Protein AF-A0A6M1SF09-F1 (afdb_monomer_lite)

Secondary structure (DSSP, 8-state):
---THHHHHHHHHHHHHHHHHHHHHHHHHHT-HHHHHHHHHHHHHHS-GGG--HHHHHHHHHHHHHHHHHHHHHHHHHHHHHHHHHTSHHHHHHHHHHHHHHHHHHHHHHHHT-

Sequence (114 aa):
MLDRTSWLGADEAQREGAWRTFLAGFSLTLGNPKTIVFFLAILPTVVPLNQMSPIAFAELTAIVIVMLLIICSTYAWLASAAREMFKSDRAISRLNKTAGAMMATAAGLVVFQH

Radius of gyration: 22.31 Å; chains: 1; bounding box: 45×50×60 Å

Foldseek 3Di:
DDDPVVVVVVVVVVVVVVVVVVVVVVCVCVVPVVNVVVCVVCVCVVDVPPPDDPVNVVVVVVVVVVVCVVVVVVVVVVVVVVVVVVVDPVVVVVVVVVVVVVVVVVVVVVVVVD

InterPro domains:
  IPR001123 Amino acid exporter protein, LeuE-type [PF01810] (15-111)
  IPR001123 Amino acid exporter protein, LeuE-type [PTHR30086] (11-113)

pLDDT: mean 81.63, std 10.74, range [49.5, 96.75]

Structure (mmCIF, N/CA/C/O backbone):
data_AF-A0A6M1SF09-F1
#
_entry.id   AF-A0A6M1SF09-F1
#
loop_
_atom_site.group_PDB
_atom_site.id
_atom_site.type_symbol
_atom_site.label_atom_id
_atom_site.label_alt_id
_atom_site.label_comp_id
_atom_site.label_asym_id
_atom_site.label_entity_id
_atom_site.label_seq_id
_atom_site.pdbx_PDB_ins_code
_atom_site.Cartn_x
_atom_site.Cartn_y
_atom_site.Cartn_z
_atom_site.occupancy
_atom_site.B_iso_or_equiv
_atom_site.auth_seq_id
_atom_site.auth_comp_id
_atom_site.auth_asym_id
_atom_site.auth_atom_id
_atom_site.pdbx_PDB_model_num
ATOM 1 N N . MET A 1 1 ? 11.665 25.661 36.171 1.00 49.50 1 MET A N 1
ATOM 2 C CA . MET A 1 1 ? 12.758 25.247 35.267 1.00 49.50 1 MET A CA 1
ATOM 3 C C . MET A 1 1 ? 12.362 23.875 34.728 1.00 49.50 1 MET A C 1
ATOM 5 O O . MET A 1 1 ? 12.597 22.885 35.400 1.00 49.50 1 MET A O 1
ATOM 9 N N . LEU A 1 2 ? 11.575 23.831 33.643 1.00 62.09 2 LEU A N 1
ATOM 10 C CA . LEU A 1 2 ? 11.058 22.574 33.080 1.00 62.09 2 LEU A CA 1
ATOM 11 C C . LEU A 1 2 ? 12.194 21.860 32.340 1.00 62.09 2 LEU A C 1
ATOM 13 O O . LEU A 1 2 ? 12.888 22.476 31.531 1.00 62.09 2 LEU A O 1
ATOM 17 N N . ASP A 1 3 ? 12.402 20.594 32.683 1.00 65.88 3 ASP A N 1
ATOM 18 C CA . ASP A 1 3 ? 13.512 19.767 32.229 1.00 65.88 3 ASP A CA 1
ATOM 19 C C . ASP A 1 3 ? 13.430 19.504 30.716 1.00 65.88 3 ASP A C 1
ATOM 21 O O . ASP A 1 3 ? 12.521 18.840 30.208 1.00 65.88 3 ASP A O 1
ATOM 25 N N . ARG A 1 4 ? 14.410 20.054 29.996 1.00 65.19 4 ARG A N 1
ATOM 26 C CA . ARG A 1 4 ? 14.574 19.972 28.541 1.00 65.19 4 ARG A CA 1
ATOM 27 C C . ARG A 1 4 ? 14.780 18.530 28.044 1.00 65.19 4 ARG A C 1
ATOM 29 O O . ARG A 1 4 ? 14.635 18.296 26.850 1.00 65.19 4 ARG A O 1
ATOM 36 N N . THR A 1 5 ? 15.074 17.573 28.927 1.00 66.06 5 THR A N 1
ATOM 37 C CA . THR A 1 5 ? 15.261 16.153 28.576 1.00 66.06 5 THR A CA 1
ATOM 38 C C . THR A 1 5 ? 13.947 15.401 28.332 1.00 66.06 5 THR A C 1
ATOM 40 O O . THR A 1 5 ? 13.932 14.434 27.574 1.00 66.06 5 THR A O 1
ATOM 43 N N . SER A 1 6 ? 12.822 15.881 28.877 1.00 60.94 6 SER A N 1
ATOM 44 C CA . SER A 1 6 ? 11.505 15.242 28.700 1.00 60.94 6 SER A CA 1
ATOM 45 C C . SER A 1 6 ? 10.951 15.339 27.268 1.00 60.94 6 SER A C 1
ATOM 47 O O . SER A 1 6 ? 10.243 14.440 26.820 1.00 60.94 6 SER A O 1
ATOM 49 N N . TRP A 1 7 ? 11.325 16.381 26.516 1.00 61.28 7 TRP A N 1
ATOM 50 C CA . TRP A 1 7 ? 10.919 16.571 25.116 1.00 61.28 7 TRP A CA 1
ATOM 51 C C . TRP A 1 7 ? 11.719 15.710 24.132 1.00 61.28 7 TRP A C 1
ATOM 53 O O . TRP A 1 7 ? 11.195 15.336 23.090 1.00 61.28 7 TRP A O 1
ATOM 63 N N . LEU A 1 8 ? 12.960 15.348 24.477 1.00 67.19 8 LEU A N 1
ATOM 64 C CA . LEU A 1 8 ? 13.791 14.474 23.642 1.00 67.19 8 LEU A CA 1
ATOM 65 C C . LEU A 1 8 ? 13.264 13.031 23.657 1.00 67.19 8 LEU A C 1
ATOM 67 O O . LEU A 1 8 ? 13.173 12.400 22.610 1.00 67.19 8 LEU A O 1
ATOM 71 N N . GLY A 1 9 ? 12.829 12.536 24.822 1.00 61.62 9 GLY A N 1
ATOM 72 C CA . GLY A 1 9 ? 12.275 11.182 24.943 1.00 61.62 9 GLY A CA 1
ATOM 73 C C . GLY A 1 9 ? 10.908 10.996 24.270 1.00 61.62 9 GLY A C 1
ATOM 74 O O . GLY A 1 9 ? 10.600 9.903 23.799 1.00 61.62 9 GLY A O 1
ATOM 75 N N . ALA A 1 10 ? 10.091 12.053 24.189 1.00 64.44 10 ALA A N 1
ATOM 76 C CA . ALA A 1 10 ? 8.784 11.998 23.532 1.00 64.44 10 ALA A CA 1
ATOM 77 C C . ALA A 1 10 ? 8.906 11.890 22.001 1.00 64.44 10 ALA A C 1
ATOM 79 O O . ALA A 1 10 ? 8.207 11.080 21.389 1.00 64.44 10 ALA A O 1
ATOM 80 N N . ASP A 1 11 ? 9.827 12.647 21.394 1.00 65.06 11 ASP A N 1
ATOM 81 C CA . ASP A 1 11 ? 10.085 12.590 19.950 1.00 65.06 11 ASP A CA 1
ATOM 82 C C . ASP A 1 11 ? 10.723 11.259 19.532 1.00 65.06 11 ASP A C 1
ATOM 84 O O . ASP A 1 11 ? 10.347 10.695 18.502 1.00 65.06 11 ASP A O 1
ATOM 88 N N . GLU A 1 12 ? 11.638 10.705 20.336 1.00 64.12 12 GLU A N 1
ATOM 89 C CA . GLU A 1 12 ? 12.242 9.396 20.058 1.00 64.12 12 GLU A CA 1
ATOM 90 C C . GLU A 1 12 ? 11.221 8.255 20.161 1.00 64.12 12 GLU A C 1
ATOM 92 O O . GLU A 1 12 ? 11.111 7.450 19.232 1.00 64.12 12 GLU A O 1
ATOM 97 N N . ALA A 1 13 ? 10.395 8.236 21.213 1.00 66.38 13 ALA A N 1
ATOM 98 C CA . ALA A 1 13 ? 9.334 7.239 21.36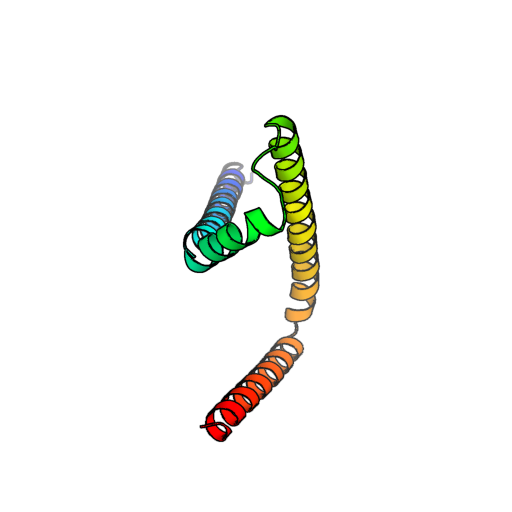7 1.00 66.38 13 ALA A CA 1
ATOM 99 C C . ALA A 1 13 ? 8.279 7.330 20.246 1.00 66.38 13 ALA A C 1
ATOM 101 O O . ALA A 1 13 ? 7.808 6.308 19.733 1.00 66.38 13 ALA A O 1
ATOM 102 N N . GLN A 1 14 ? 7.922 8.545 19.817 1.00 70.19 14 GLN A N 1
ATOM 103 C CA . GLN A 1 14 ? 6.974 8.753 18.721 1.00 70.19 14 GLN A CA 1
ATOM 104 C C . GLN A 1 14 ? 7.565 8.348 17.361 1.00 70.19 14 GLN A C 1
ATOM 106 O O . GLN A 1 14 ? 6.867 7.754 16.531 1.00 70.19 14 GLN A O 1
ATOM 111 N N . ARG A 1 15 ? 8.859 8.602 17.137 1.00 66.88 15 ARG A N 1
ATOM 112 C CA . ARG A 1 15 ? 9.580 8.214 15.917 1.00 66.88 15 ARG A CA 1
ATOM 113 C C . ARG A 1 15 ? 9.777 6.698 15.818 1.00 66.88 15 ARG A C 1
ATOM 115 O O . ARG A 1 15 ? 9.585 6.143 14.733 1.00 66.88 15 ARG A O 1
ATOM 122 N N . GLU A 1 16 ? 10.059 6.012 16.928 1.00 70.44 16 GLU A N 1
ATOM 123 C CA . GLU A 1 16 ? 10.058 4.542 16.983 1.00 70.44 16 GLU A CA 1
ATOM 124 C C . GLU A 1 16 ? 8.675 3.959 16.666 1.00 70.44 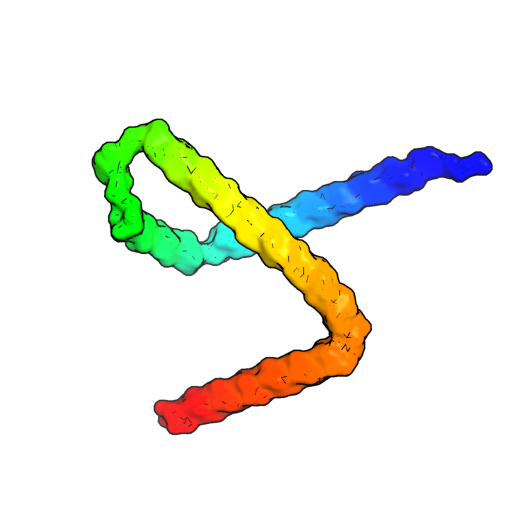16 GLU A C 1
ATOM 126 O O . GLU A 1 16 ? 8.564 2.998 15.897 1.00 70.44 16 GLU A O 1
ATOM 131 N N . GLY A 1 17 ? 7.605 4.558 17.199 1.00 81.06 17 GLY A N 1
ATOM 132 C CA . GLY A 1 17 ? 6.229 4.157 16.900 1.00 81.06 17 GLY A CA 1
ATOM 133 C C . GLY A 1 17 ? 5.871 4.298 15.416 1.00 81.06 17 GLY A C 1
ATOM 134 O O . GLY A 1 17 ? 5.273 3.389 14.828 1.00 81.06 17 GLY A O 1
ATOM 135 N N . ALA A 1 18 ? 6.282 5.399 14.782 1.00 84.38 18 ALA A N 1
ATOM 136 C CA . ALA A 1 18 ? 6.048 5.645 13.360 1.00 84.38 18 ALA A CA 1
ATOM 137 C C . ALA A 1 18 ? 6.794 4.641 12.467 1.00 84.38 18 ALA A C 1
ATOM 139 O O . ALA A 1 18 ? 6.196 4.053 11.563 1.00 84.38 18 ALA A O 1
ATOM 140 N N . TRP A 1 19 ? 8.075 4.384 12.752 1.00 87.25 19 TRP A N 1
ATOM 141 C CA . TRP A 1 19 ? 8.875 3.426 11.986 1.00 87.25 19 TRP A CA 1
ATOM 142 C C . TRP A 1 19 ? 8.353 1.992 12.119 1.00 87.25 19 TRP A C 1
ATOM 144 O O . TRP A 1 19 ? 8.216 1.285 11.121 1.00 87.25 19 TRP A O 1
ATOM 154 N N . ARG A 1 20 ? 7.971 1.575 13.332 1.00 87.44 20 ARG A N 1
ATOM 155 C CA . ARG A 1 20 ? 7.344 0.263 13.561 1.00 87.44 20 ARG A CA 1
ATOM 156 C C . ARG A 1 20 ? 6.026 0.120 12.806 1.00 87.44 20 ARG A C 1
ATOM 158 O O . ARG A 1 20 ? 5.774 -0.936 12.235 1.00 87.44 20 ARG A O 1
ATOM 165 N N . THR A 1 21 ? 5.209 1.171 12.765 1.00 85.88 21 THR A N 1
ATOM 166 C CA . THR A 1 21 ? 3.937 1.168 12.024 1.00 85.88 21 THR A CA 1
ATOM 167 C C . THR A 1 21 ? 4.168 1.062 10.516 1.00 85.88 21 THR A C 1
ATOM 169 O O . THR A 1 21 ? 3.507 0.267 9.847 1.00 85.88 21 THR A O 1
ATOM 172 N N . PHE A 1 22 ? 5.149 1.798 9.983 1.00 86.81 22 PHE A N 1
ATOM 173 C CA . PHE A 1 22 ? 5.550 1.694 8.580 1.00 86.81 22 PHE A CA 1
ATOM 174 C C . PHE A 1 22 ? 6.028 0.279 8.233 1.00 86.81 22 PHE A C 1
ATOM 176 O O . PHE A 1 22 ? 5.516 -0.327 7.293 1.00 86.81 22 PHE A O 1
ATOM 183 N N . LEU A 1 23 ? 6.950 -0.281 9.022 1.00 90.25 23 LEU A N 1
ATOM 184 C CA . LEU A 1 23 ? 7.461 -1.633 8.801 1.00 90.25 23 LEU A CA 1
ATOM 185 C C . LEU A 1 23 ? 6.377 -2.701 8.943 1.00 90.25 23 LEU A C 1
ATOM 187 O O . LEU A 1 23 ? 6.409 -3.683 8.205 1.00 90.25 23 LEU A O 1
ATOM 191 N N . ALA A 1 24 ? 5.408 -2.521 9.841 1.00 87.31 24 ALA A N 1
ATOM 192 C CA . ALA A 1 24 ? 4.268 -3.422 9.961 1.00 87.31 24 ALA A CA 1
ATOM 193 C C . ALA A 1 24 ? 3.401 -3.403 8.692 1.00 87.31 24 ALA A C 1
ATOM 195 O O . ALA A 1 24 ? 3.087 -4.465 8.159 1.00 87.31 24 ALA A O 1
ATOM 196 N N . GLY A 1 25 ? 3.071 -2.222 8.158 1.00 86.44 25 GLY A N 1
ATOM 197 C CA . GLY A 1 25 ? 2.325 -2.097 6.899 1.00 86.44 25 GLY A CA 1
ATOM 198 C C . GLY A 1 25 ? 3.102 -2.631 5.689 1.00 86.44 25 GLY A C 1
ATOM 199 O O . GLY A 1 25 ? 2.547 -3.336 4.841 1.00 86.44 25 GLY A O 1
ATOM 200 N N . PHE A 1 26 ? 4.407 -2.361 5.639 1.00 86.0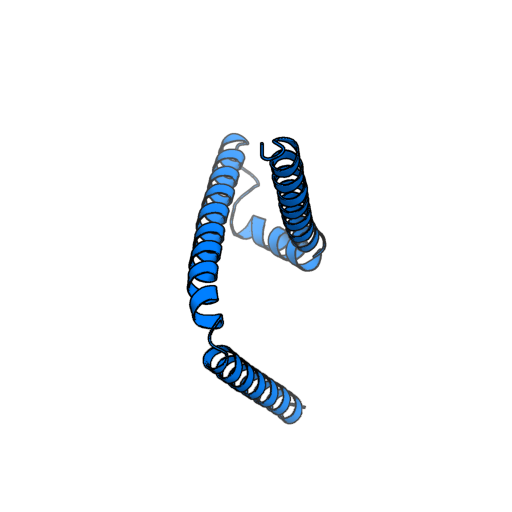0 26 PHE A N 1
ATOM 201 C CA . PHE A 1 26 ? 5.301 -2.872 4.603 1.00 86.00 26 PHE A CA 1
ATOM 202 C C . PHE A 1 26 ? 5.390 -4.402 4.647 1.00 86.00 26 PHE A C 1
ATOM 204 O O . PHE A 1 26 ? 5.172 -5.067 3.636 1.00 86.00 26 PHE A O 1
ATOM 211 N N . SER A 1 27 ? 5.610 -4.968 5.834 1.00 88.38 27 SER A N 1
ATOM 212 C CA . SER A 1 27 ? 5.674 -6.418 6.043 1.00 88.38 27 SER A CA 1
ATOM 213 C C . SER A 1 27 ? 4.333 -7.095 5.783 1.00 88.38 27 SER A C 1
ATOM 215 O O . SER A 1 27 ? 4.316 -8.204 5.273 1.00 88.38 27 SER A O 1
ATOM 217 N N . LEU A 1 28 ? 3.204 -6.442 6.073 1.00 86.69 28 LEU A N 1
ATOM 218 C CA . LEU A 1 28 ? 1.872 -6.956 5.743 1.00 86.69 28 LEU A CA 1
ATOM 219 C C . LEU A 1 28 ? 1.659 -7.045 4.226 1.00 86.69 28 LEU A C 1
ATOM 221 O O . LEU A 1 28 ? 1.098 -8.020 3.729 1.00 86.69 28 LEU A O 1
ATOM 225 N N . THR A 1 29 ? 2.130 -6.036 3.493 1.00 83.44 29 THR A N 1
ATOM 226 C CA . THR A 1 29 ? 2.022 -5.994 2.030 1.00 83.44 29 THR A CA 1
ATOM 227 C C . THR A 1 29 ? 2.945 -7.027 1.383 1.00 83.44 29 THR A C 1
ATOM 229 O O . THR A 1 29 ? 2.512 -7.764 0.499 1.00 83.44 29 THR A O 1
ATOM 232 N N . LEU A 1 30 ? 4.193 -7.139 1.857 1.00 83.62 30 LEU A N 1
ATOM 233 C CA . LEU A 1 30 ? 5.154 -8.133 1.365 1.00 83.62 30 LEU A CA 1
ATOM 234 C C . LEU A 1 30 ? 4.837 -9.565 1.816 1.00 83.62 30 LEU A C 1
ATOM 236 O O . LEU A 1 30 ? 5.086 -10.522 1.090 1.00 83.62 30 LEU A O 1
ATOM 240 N N . GLY A 1 31 ? 4.279 -9.721 3.012 1.00 82.62 31 GLY A N 1
ATOM 241 C CA . GLY A 1 31 ? 3.931 -11.006 3.611 1.00 82.62 31 GLY A CA 1
ATOM 242 C C . GLY A 1 31 ? 2.690 -11.649 3.002 1.00 82.62 31 GLY A C 1
ATOM 243 O O . GLY A 1 31 ? 2.332 -12.755 3.399 1.00 82.62 31 GLY A O 1
ATOM 244 N N . ASN A 1 32 ? 2.032 -10.989 2.043 1.00 85.56 32 ASN A N 1
ATOM 245 C CA . ASN A 1 32 ? 0.919 -11.547 1.290 1.00 85.56 32 ASN A CA 1
ATOM 246 C C . ASN A 1 32 ? 1.406 -12.070 -0.078 1.00 85.56 32 ASN A C 1
ATOM 248 O O . ASN A 1 32 ? 1.296 -11.363 -1.088 1.00 85.56 32 ASN A O 1
ATOM 252 N N . PRO A 1 33 ? 1.916 -13.319 -0.154 1.00 84.81 33 PRO A N 1
ATOM 253 C CA . PRO A 1 33 ? 2.424 -13.879 -1.405 1.00 84.81 33 PRO A CA 1
ATOM 254 C C . PRO A 1 33 ? 1.338 -13.964 -2.481 1.00 84.81 33 PRO A C 1
ATOM 256 O O . PRO A 1 33 ? 1.645 -13.878 -3.667 1.00 84.81 33 PRO A O 1
ATOM 259 N N . LYS A 1 34 ? 0.059 -14.068 -2.091 1.00 86.69 34 LYS A N 1
ATOM 260 C CA . LYS A 1 34 ? -1.069 -14.090 -3.030 1.00 86.69 34 LYS A CA 1
ATOM 261 C C . LYS A 1 34 ? -1.163 -12.775 -3.801 1.00 86.69 34 LYS A C 1
ATOM 263 O O . LYS A 1 34 ? -1.304 -12.799 -5.019 1.00 86.69 34 LYS A O 1
ATOM 268 N N . THR A 1 35 ? -1.049 -11.647 -3.102 1.00 85.81 35 THR A N 1
ATOM 269 C CA . THR A 1 35 ? -1.083 -10.313 -3.714 1.00 85.81 35 THR A CA 1
ATOM 270 C C . THR A 1 35 ? 0.104 -10.099 -4.650 1.00 85.81 35 THR A C 1
ATOM 272 O O . THR A 1 35 ? -0.087 -9.642 -5.773 1.00 85.81 35 THR A O 1
ATOM 275 N N . ILE A 1 36 ? 1.315 -10.483 -4.231 1.00 86.25 36 ILE A N 1
ATOM 276 C CA . ILE A 1 36 ? 2.524 -10.348 -5.061 1.00 86.25 36 ILE A CA 1
ATOM 277 C C . ILE A 1 36 ? 2.384 -11.154 -6.354 1.00 86.25 36 ILE A C 1
ATOM 279 O O . ILE A 1 36 ? 2.556 -10.609 -7.443 1.00 86.25 36 ILE A O 1
ATOM 283 N N . VAL A 1 37 ? 2.034 -12.440 -6.246 1.00 88.50 37 VAL A N 1
ATOM 284 C CA . VAL A 1 37 ? 1.882 -13.326 -7.410 1.00 88.50 37 VAL A CA 1
ATOM 285 C C . VAL A 1 37 ? 0.775 -12.828 -8.341 1.00 88.50 37 VAL A C 1
ATOM 287 O O . VAL A 1 37 ? 0.956 -12.835 -9.555 1.00 88.50 37 VAL A O 1
ATOM 290 N N . PHE A 1 38 ? -0.341 -12.342 -7.791 1.00 88.44 38 PHE A N 1
ATOM 291 C CA . PHE A 1 38 ? -1.428 -11.758 -8.575 1.00 88.44 38 PHE A CA 1
ATOM 292 C C . PHE A 1 38 ? -0.964 -10.552 -9.404 1.00 88.44 38 PHE A C 1
ATOM 294 O O . PHE A 1 38 ? -1.217 -10.500 -10.607 1.00 88.44 38 PHE A O 1
ATOM 301 N N . PHE A 1 39 ? -0.234 -9.612 -8.793 1.00 86.94 39 PHE A N 1
ATOM 302 C CA . PHE A 1 39 ? 0.287 -8.454 -9.520 1.00 86.94 39 PHE A CA 1
ATOM 303 C C . PHE A 1 39 ? 1.344 -8.840 -10.556 1.00 86.94 39 PHE A C 1
ATOM 305 O O . PHE A 1 39 ? 1.294 -8.328 -11.671 1.00 86.94 39 PHE A O 1
ATOM 312 N N . LEU A 1 40 ? 2.254 -9.768 -10.238 1.00 87.75 40 LEU A N 1
ATOM 313 C CA . LEU A 1 40 ? 3.256 -10.255 -11.194 1.00 87.75 40 LEU A CA 1
ATOM 314 C C . LEU A 1 40 ? 2.625 -10.940 -12.412 1.00 87.75 40 LEU A C 1
ATOM 316 O O . LEU A 1 40 ? 3.136 -10.794 -13.518 1.00 87.75 40 LEU A O 1
ATOM 320 N N . ALA A 1 41 ? 1.509 -11.647 -12.227 1.00 89.38 41 ALA A N 1
ATOM 321 C CA . ALA A 1 41 ? 0.788 -12.288 -13.323 1.00 89.38 41 ALA A CA 1
ATOM 322 C C . ALA A 1 41 ? 0.120 -11.272 -14.268 1.00 89.38 41 ALA A C 1
ATOM 324 O O . ALA A 1 41 ? 0.046 -11.505 -15.472 1.00 89.38 41 ALA A O 1
ATOM 325 N N . ILE A 1 42 ? -0.346 -10.138 -13.737 1.00 89.88 42 ILE A N 1
ATOM 326 C CA . ILE A 1 42 ? -1.015 -9.089 -14.520 1.00 89.88 42 ILE A CA 1
ATOM 327 C C . ILE A 1 42 ? -0.009 -8.113 -15.139 1.00 89.88 42 ILE A C 1
ATOM 329 O O . ILE A 1 42 ? -0.243 -7.611 -16.236 1.00 89.88 42 ILE A O 1
ATOM 333 N N . LEU A 1 43 ? 1.130 -7.868 -14.492 1.00 85.44 43 LEU A N 1
ATOM 334 C CA . LEU A 1 43 ? 2.145 -6.912 -14.938 1.00 85.44 43 LEU A CA 1
ATOM 335 C C . LEU A 1 43 ? 2.495 -6.994 -16.444 1.00 85.44 43 LEU A C 1
ATOM 337 O O . LEU A 1 43 ? 2.413 -5.954 -17.103 1.00 85.44 43 LEU A O 1
ATOM 341 N N . PRO A 1 44 ? 2.810 -8.170 -17.034 1.00 83.62 44 PRO A N 1
ATOM 342 C CA . PRO A 1 44 ? 3.160 -8.260 -18.456 1.00 83.62 44 PRO A CA 1
ATOM 343 C C . PRO A 1 44 ? 1.984 -7.983 -19.406 1.00 83.62 44 PRO A C 1
ATOM 345 O O . PRO A 1 44 ? 2.209 -7.710 -20.581 1.00 83.62 44 PRO A O 1
ATOM 348 N N . THR A 1 45 ? 0.737 -8.050 -18.926 1.00 83.62 45 THR A N 1
ATOM 349 C CA . THR A 1 45 ? -0.451 -7.701 -19.729 1.00 83.62 45 THR A CA 1
ATOM 350 C C . THR A 1 45 ? -0.693 -6.196 -19.788 1.00 83.62 45 THR A C 1
ATOM 352 O O . THR A 1 45 ? -1.266 -5.704 -20.755 1.00 83.62 45 THR A O 1
ATOM 355 N N . VAL A 1 46 ? -0.240 -5.462 -18.768 1.00 82.56 46 VAL A N 1
ATOM 356 C CA . VAL A 1 46 ? -0.418 -4.008 -18.664 1.00 82.56 46 VAL A CA 1
ATOM 357 C C . VAL A 1 46 ? 0.744 -3.269 -19.320 1.00 82.56 46 VAL A C 1
ATOM 359 O O . VAL A 1 46 ? 0.542 -2.212 -19.913 1.00 82.56 46 VAL A O 1
ATOM 362 N N . VAL A 1 47 ? 1.961 -3.818 -19.228 1.00 80.12 47 VAL A N 1
ATOM 363 C CA . VAL A 1 47 ? 3.175 -3.173 -19.737 1.00 80.12 47 VAL A CA 1
ATOM 364 C C . VAL A 1 47 ? 4.022 -4.175 -20.528 1.00 80.12 47 VAL A C 1
ATOM 366 O O . VAL A 1 47 ? 4.406 -5.212 -19.980 1.00 80.12 47 VAL A O 1
ATOM 369 N N . PRO A 1 48 ? 4.382 -3.876 -21.792 1.00 79.50 48 PRO A N 1
ATOM 370 C CA . PRO A 1 48 ? 5.295 -4.707 -22.568 1.00 79.50 48 PRO A CA 1
ATOM 371 C C . PRO A 1 48 ? 6.732 -4.550 -22.045 1.00 79.50 48 PRO A C 1
ATOM 373 O O . PRO A 1 48 ? 7.508 -3.721 -22.513 1.00 79.50 48 PRO A O 1
ATOM 376 N N . LEU A 1 49 ? 7.096 -5.368 -21.056 1.00 74.88 49 LEU A N 1
ATOM 377 C CA . LEU A 1 49 ? 8.424 -5.350 -20.424 1.00 74.88 49 LEU A CA 1
ATOM 378 C C . LEU A 1 49 ? 9.551 -5.863 -21.343 1.00 74.88 49 LEU A C 1
ATOM 380 O O . LEU A 1 49 ? 10.723 -5.621 -21.074 1.00 74.88 49 LEU A O 1
ATOM 384 N N . ASN A 1 50 ? 9.216 -6.570 -22.425 1.00 73.38 50 ASN A N 1
ATOM 385 C CA . ASN A 1 50 ? 10.175 -7.271 -23.289 1.00 73.38 50 ASN A CA 1
ATOM 386 C C . ASN A 1 50 ? 11.052 -6.358 -24.166 1.00 73.38 50 ASN A C 1
ATOM 388 O O . ASN A 1 50 ? 12.094 -6.800 -24.640 1.00 73.38 50 ASN A O 1
ATOM 392 N N . GLN A 1 51 ? 10.646 -5.108 -24.389 1.00 75.25 51 GLN A N 1
ATOM 393 C CA . GLN A 1 51 ? 11.366 -4.123 -25.212 1.00 75.25 51 GLN A CA 1
ATOM 394 C C . GLN A 1 51 ? 11.614 -2.816 -24.447 1.00 75.25 51 GLN A C 1
ATOM 396 O O . GLN A 1 51 ? 11.905 -1.776 -25.036 1.00 75.25 51 GLN A O 1
ATOM 401 N N . MET A 1 52 ? 11.458 -2.848 -23.122 1.00 78.94 52 MET A N 1
ATOM 402 C CA . MET A 1 52 ? 11.456 -1.641 -22.313 1.00 78.94 52 MET A CA 1
ATOM 403 C C . MET A 1 52 ? 12.885 -1.213 -21.965 1.00 78.94 52 MET A C 1
ATOM 405 O O . MET A 1 52 ? 13.665 -1.980 -21.404 1.00 78.94 52 MET A O 1
ATOM 409 N N . SER A 1 53 ? 13.228 0.036 -22.286 1.00 86.00 53 SER A N 1
ATOM 410 C CA . SER A 1 53 ? 14.497 0.639 -21.868 1.00 86.00 53 SER A CA 1
ATOM 411 C C . SER A 1 53 ? 14.542 0.788 -20.336 1.00 86.00 53 SER A C 1
ATOM 413 O O . SER A 1 53 ? 13.520 1.152 -19.744 1.00 86.00 53 SER A O 1
ATOM 415 N N . PRO A 1 54 ? 15.706 0.603 -19.679 1.00 86.19 54 PRO A N 1
ATOM 416 C CA . PRO A 1 54 ? 15.861 0.834 -18.238 1.00 86.19 54 PRO A CA 1
ATOM 417 C C . PRO A 1 54 ? 15.388 2.221 -17.777 1.00 86.19 54 PRO A C 1
ATOM 419 O O . PRO A 1 54 ? 14.890 2.371 -16.664 1.00 86.19 54 PRO A O 1
ATOM 422 N N . ILE A 1 55 ? 15.495 3.229 -18.649 1.00 89.56 55 ILE A N 1
ATOM 423 C CA . ILE A 1 55 ? 15.028 4.597 -18.381 1.00 89.56 55 ILE A CA 1
ATOM 424 C C . ILE A 1 55 ? 13.498 4.643 -18.301 1.00 89.56 55 ILE A C 1
ATOM 426 O O . ILE A 1 55 ? 12.951 5.189 -17.347 1.00 89.56 55 ILE A O 1
ATOM 430 N N . ALA A 1 56 ? 12.807 4.016 -19.256 1.00 86.94 56 ALA A N 1
ATOM 431 C CA . ALA A 1 56 ? 11.347 3.958 -19.268 1.00 86.94 56 ALA A CA 1
ATOM 432 C C . ALA A 1 56 ? 10.806 3.165 -18.066 1.00 86.94 56 ALA A C 1
ATOM 434 O O . ALA A 1 56 ? 9.776 3.514 -17.495 1.00 86.94 56 ALA A O 1
ATOM 435 N N . PHE A 1 57 ? 11.520 2.116 -17.643 1.00 88.75 57 PHE A N 1
ATOM 436 C CA . PHE A 1 57 ? 11.184 1.375 -16.428 1.00 88.75 57 PHE A CA 1
ATOM 437 C C . PHE A 1 57 ? 11.301 2.249 -15.167 1.00 88.75 57 PHE A C 1
ATOM 439 O O . PHE A 1 57 ? 10.412 2.226 -14.311 1.00 88.75 57 PHE A O 1
ATOM 446 N N . ALA A 1 58 ? 12.372 3.042 -15.055 1.00 90.94 58 ALA A N 1
ATOM 447 C CA . ALA A 1 58 ? 12.563 3.965 -13.938 1.00 90.94 58 ALA A CA 1
ATOM 448 C C . ALA A 1 58 ? 11.484 5.061 -13.905 1.00 90.94 58 ALA A C 1
ATOM 450 O O . ALA A 1 58 ? 10.942 5.349 -12.839 1.00 90.94 58 ALA A O 1
ATOM 451 N N . GLU A 1 59 ? 11.124 5.619 -15.064 1.00 91.81 59 GLU A N 1
ATOM 452 C CA . GLU A 1 59 ? 10.055 6.614 -15.191 1.00 91.81 59 GLU A CA 1
ATOM 453 C C . GLU A 1 59 ? 8.695 6.044 -14.768 1.00 91.81 59 GLU A C 1
ATOM 455 O O . GLU A 1 59 ? 8.021 6.621 -13.915 1.00 91.81 59 GLU A O 1
ATOM 460 N N . LEU A 1 60 ? 8.326 4.863 -15.276 1.00 90.38 60 LEU A N 1
ATOM 461 C CA . LEU A 1 60 ? 7.091 4.183 -14.884 1.00 90.38 60 LEU A CA 1
ATOM 462 C C . LEU A 1 60 ? 7.053 3.914 -13.373 1.00 90.38 60 LEU A C 1
ATOM 464 O O . LEU A 1 60 ? 6.044 4.170 -12.716 1.00 90.38 60 LEU A O 1
ATOM 468 N N . THR A 1 61 ? 8.161 3.426 -12.813 1.00 90.56 61 THR A N 1
ATOM 469 C CA . THR A 1 61 ? 8.279 3.162 -11.374 1.00 90.56 61 THR A CA 1
ATOM 470 C C . THR A 1 61 ? 8.086 4.444 -10.566 1.00 90.56 61 THR A C 1
ATOM 472 O O . THR A 1 61 ? 7.340 4.446 -9.586 1.00 90.56 61 THR A O 1
ATOM 475 N N . ALA A 1 62 ? 8.697 5.551 -10.993 1.00 94.62 62 ALA A N 1
ATOM 476 C CA . ALA A 1 62 ? 8.541 6.846 -10.342 1.00 94.62 62 ALA A CA 1
ATOM 477 C C . ALA A 1 62 ? 7.083 7.331 -10.382 1.00 94.62 62 ALA A C 1
ATOM 479 O O . ALA A 1 62 ? 6.555 7.749 -9.352 1.00 94.62 62 ALA A O 1
ATOM 480 N N . ILE A 1 63 ? 6.408 7.208 -11.530 1.00 94.50 63 ILE A N 1
ATOM 481 C CA . ILE A 1 63 ? 4.988 7.564 -11.677 1.00 94.50 63 ILE A CA 1
ATOM 482 C C . ILE A 1 63 ? 4.126 6.751 -10.707 1.00 94.50 63 ILE A C 1
ATOM 484 O O . ILE A 1 63 ? 3.306 7.323 -9.990 1.00 94.50 63 ILE A O 1
ATOM 488 N N . VAL A 1 64 ? 4.328 5.431 -10.639 1.00 91.75 64 VAL A N 1
ATOM 489 C CA . VAL A 1 64 ? 3.570 4.553 -9.734 1.00 91.75 64 VAL A CA 1
ATOM 490 C C . VAL A 1 64 ? 3.803 4.937 -8.273 1.00 91.75 64 VAL A C 1
ATOM 492 O O . VAL A 1 64 ? 2.840 5.040 -7.516 1.00 91.75 64 VAL A O 1
ATOM 495 N N . ILE A 1 65 ? 5.050 5.207 -7.873 1.00 93.94 65 ILE A N 1
ATOM 496 C CA . ILE A 1 65 ? 5.374 5.643 -6.507 1.00 93.94 65 ILE A CA 1
ATOM 497 C C . ILE A 1 65 ? 4.660 6.957 -6.174 1.00 93.94 65 ILE A C 1
ATOM 499 O O . ILE A 1 65 ? 3.996 7.044 -5.142 1.00 93.94 65 ILE A O 1
ATOM 503 N N . VAL A 1 66 ? 4.758 7.966 -7.044 1.00 96.75 66 VAL A N 1
ATOM 504 C CA . VAL A 1 66 ? 4.109 9.269 -6.831 1.00 96.75 66 VAL A CA 1
ATOM 505 C C . VAL A 1 66 ? 2.592 9.110 -6.746 1.00 96.75 66 VAL A C 1
ATOM 507 O O . VAL A 1 66 ? 1.967 9.649 -5.833 1.00 96.75 66 VAL A O 1
ATOM 510 N N . MET A 1 67 ? 1.996 8.321 -7.641 1.00 96.25 67 MET A N 1
ATOM 511 C CA . MET A 1 67 ? 0.559 8.056 -7.639 1.00 96.25 67 MET A CA 1
ATOM 512 C C . MET A 1 67 ? 0.109 7.375 -6.340 1.00 96.25 67 MET A C 1
ATOM 514 O O . MET A 1 67 ? -0.870 7.807 -5.731 1.00 96.25 67 MET A O 1
ATOM 518 N N . LEU A 1 68 ? 0.839 6.355 -5.876 1.00 91.75 68 LEU A N 1
ATOM 519 C CA . LEU A 1 68 ? 0.554 5.683 -4.607 1.00 91.75 68 LEU A CA 1
ATOM 520 C C . LEU A 1 68 ? 0.674 6.638 -3.419 1.00 91.75 68 LEU A C 1
ATOM 522 O O . LEU A 1 68 ? -0.189 6.621 -2.546 1.00 91.75 68 LEU A O 1
ATOM 526 N N . LEU A 1 69 ? 1.696 7.498 -3.387 1.00 92.31 69 LEU A N 1
ATOM 527 C CA . LEU A 1 69 ? 1.854 8.494 -2.325 1.00 92.31 69 LEU A CA 1
ATOM 528 C C . LEU A 1 69 ? 0.684 9.478 -2.287 1.00 92.31 69 LEU A C 1
ATOM 530 O O . LEU A 1 69 ? 0.178 9.765 -1.202 1.00 92.31 69 LEU A O 1
ATOM 534 N N . ILE A 1 70 ? 0.231 9.959 -3.448 1.00 96.50 70 ILE A N 1
ATOM 535 C CA . ILE A 1 70 ? -0.928 10.855 -3.547 1.00 96.50 70 ILE A CA 1
ATOM 536 C C . ILE A 1 70 ? -2.173 10.148 -3.012 1.00 96.50 70 ILE A C 1
ATOM 538 O O . ILE A 1 70 ? -2.799 10.645 -2.081 1.00 96.50 70 ILE A O 1
ATOM 542 N N . ILE A 1 71 ? -2.490 8.962 -3.537 1.00 95.69 71 ILE A N 1
ATOM 543 C CA . ILE A 1 71 ? -3.686 8.201 -3.154 1.00 95.69 71 ILE A CA 1
ATOM 544 C C . ILE A 1 71 ? -3.672 7.872 -1.655 1.00 95.69 71 ILE A C 1
ATOM 546 O O . ILE A 1 71 ? -4.654 8.123 -0.957 1.00 95.69 71 ILE A O 1
ATOM 550 N N . CYS A 1 72 ? -2.557 7.358 -1.133 1.00 89.88 72 CYS A N 1
ATOM 551 C CA . CYS A 1 72 ? -2.420 7.031 0.285 1.00 89.88 72 CYS A CA 1
ATOM 552 C C . CYS A 1 72 ? -2.540 8.273 1.174 1.00 89.88 72 CYS A C 1
ATOM 554 O O . CYS A 1 72 ? -3.196 8.210 2.211 1.00 89.88 72 CYS A O 1
ATOM 556 N N . SER A 1 73 ? -1.959 9.405 0.771 1.00 90.31 73 SER A N 1
ATOM 557 C CA . SER A 1 73 ? -2.072 10.662 1.521 1.00 90.31 73 SER A CA 1
ATOM 558 C C . SER A 1 73 ? -3.503 11.195 1.507 1.00 90.31 73 SER A C 1
ATOM 560 O O . SER A 1 73 ? -4.004 11.628 2.543 1.00 90.31 73 SER A O 1
ATOM 562 N N . THR A 1 74 ? -4.200 11.104 0.370 1.00 93.12 74 THR A N 1
ATOM 563 C CA . THR A 1 74 ? -5.624 11.442 0.274 1.00 93.12 74 THR A CA 1
ATOM 564 C C . THR A 1 74 ? -6.460 10.552 1.186 1.00 93.12 74 THR A C 1
ATOM 566 O O . THR A 1 74 ? -7.290 11.069 1.930 1.00 93.12 74 THR A O 1
ATOM 569 N N . TYR A 1 75 ? -6.219 9.238 1.206 1.00 89.19 75 TYR A N 1
ATOM 570 C CA . TYR A 1 75 ? -6.896 8.340 2.143 1.00 89.19 75 TYR A CA 1
ATOM 571 C C . TYR A 1 75 ? -6.571 8.663 3.598 1.00 89.19 75 TYR A C 1
ATOM 573 O O . TYR A 1 75 ? -7.481 8.668 4.418 1.00 89.19 75 TYR A O 1
ATOM 581 N N . ALA A 1 76 ? -5.315 8.963 3.930 1.00 86.88 76 ALA A N 1
ATOM 582 C CA . ALA A 1 76 ? -4.921 9.339 5.284 1.00 86.88 76 ALA A CA 1
ATOM 583 C C . ALA A 1 76 ? -5.605 10.640 5.735 1.00 86.88 76 ALA A C 1
ATOM 585 O O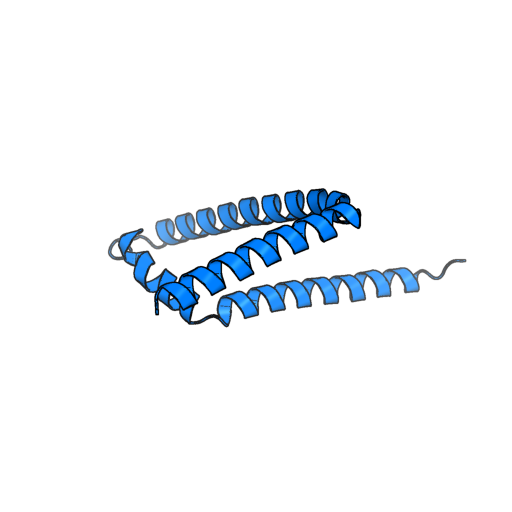 . ALA A 1 76 ? -6.068 10.735 6.872 1.00 86.88 76 ALA A O 1
ATOM 586 N N . TRP A 1 77 ? -5.727 11.616 4.834 1.00 87.25 77 TRP A N 1
ATOM 587 C CA . TRP A 1 77 ? -6.430 12.872 5.083 1.00 87.25 77 TRP A CA 1
ATOM 588 C C . TRP A 1 77 ? -7.947 12.679 5.216 1.00 87.25 77 TRP A C 1
ATOM 590 O O . TRP A 1 77 ? -8.567 13.180 6.150 1.00 87.25 77 TRP A O 1
ATOM 600 N N . LEU A 1 78 ? -8.560 11.881 4.340 1.00 86.88 78 LEU A N 1
ATOM 601 C CA . LEU A 1 78 ? -9.971 11.516 4.475 1.00 86.88 78 LEU A CA 1
ATOM 602 C C . LEU A 1 78 ? -10.222 10.728 5.765 1.00 86.88 78 LEU A C 1
ATOM 604 O O . LEU A 1 78 ? -11.234 10.939 6.427 1.00 86.88 78 LEU A O 1
ATOM 608 N N . ALA A 1 79 ? -9.298 9.847 6.149 1.00 83.44 79 ALA A N 1
ATOM 609 C CA . ALA A 1 79 ? -9.384 9.073 7.376 1.00 83.44 79 ALA A CA 1
ATOM 610 C C . ALA A 1 79 ? -9.261 9.958 8.619 1.00 83.44 79 ALA A C 1
ATOM 612 O O . ALA A 1 79 ? -9.959 9.698 9.595 1.00 83.44 79 ALA A O 1
ATOM 613 N N . SER A 1 80 ? -8.429 11.005 8.608 1.00 80.81 80 SER A N 1
ATOM 614 C CA . SER A 1 80 ? -8.341 11.939 9.736 1.00 80.81 80 SER A CA 1
ATOM 615 C C . SER A 1 80 ? -9.636 12.739 9.904 1.00 80.81 80 SER A C 1
ATOM 617 O O . SER A 1 80 ? -10.155 12.807 11.018 1.00 80.81 80 SER A O 1
ATOM 619 N N . ALA A 1 81 ? -10.225 13.225 8.807 1.00 76.75 81 ALA A N 1
ATOM 620 C CA . ALA A 1 81 ? -11.539 13.872 8.819 1.00 76.75 81 ALA A CA 1
ATOM 621 C C . ALA A 1 81 ? -12.650 12.904 9.270 1.00 76.75 81 ALA A C 1
ATOM 623 O O . ALA A 1 81 ? -13.490 13.229 10.111 1.00 76.75 81 ALA A O 1
ATOM 624 N N . ALA A 1 82 ? -12.626 11.664 8.777 1.00 77.88 82 ALA A N 1
ATOM 625 C CA . ALA A 1 82 ? -13.568 10.635 9.195 1.00 77.88 82 ALA A CA 1
ATOM 626 C C . ALA A 1 82 ? -13.386 10.258 10.671 1.00 77.88 82 ALA A C 1
ATOM 628 O O . ALA A 1 82 ? -14.364 9.949 11.343 1.00 77.88 82 ALA A O 1
ATOM 629 N N . ARG A 1 83 ? -12.165 10.315 11.214 1.00 74.62 83 ARG A N 1
ATOM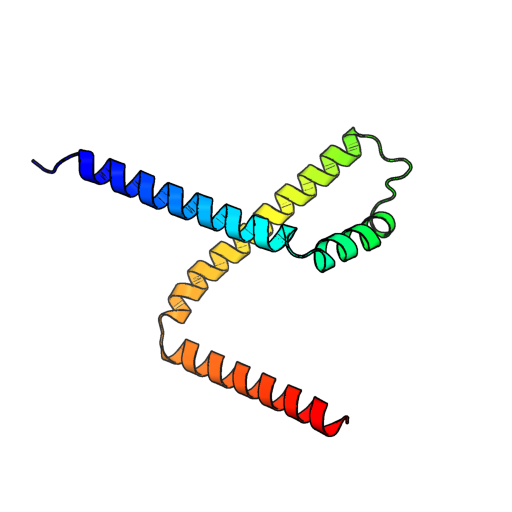 630 C CA . ARG A 1 83 ? -11.886 10.019 12.625 1.00 74.62 83 ARG A CA 1
ATOM 631 C C . ARG A 1 83 ? -12.565 11.013 13.565 1.00 74.62 83 ARG A C 1
ATOM 633 O O . ARG A 1 83 ? -13.000 10.607 14.640 1.00 74.62 83 ARG A O 1
ATOM 640 N N . GLU A 1 84 ? -12.716 12.274 13.163 1.00 67.31 84 GLU A N 1
ATOM 641 C CA . GLU A 1 84 ? -13.518 13.249 13.914 1.00 67.31 84 GLU A CA 1
ATOM 642 C C . GLU A 1 84 ? -15.008 12.881 13.908 1.00 67.31 84 GLU A C 1
ATOM 644 O O . GLU A 1 84 ? -15.650 12.895 14.958 1.00 67.31 84 GLU A O 1
ATOM 649 N N . MET A 1 85 ? -15.539 12.439 12.764 1.00 63.69 85 MET A N 1
ATOM 650 C CA . MET A 1 85 ? -16.915 11.938 12.641 1.00 63.69 85 MET A CA 1
ATOM 651 C C . MET A 1 85 ? -17.141 10.631 13.430 1.00 63.69 85 MET A C 1
ATOM 653 O O . MET A 1 85 ? -18.183 10.453 14.064 1.00 63.69 85 MET A O 1
ATOM 657 N N . PHE A 1 86 ? -16.153 9.733 13.450 1.00 62.94 86 PHE A N 1
ATOM 658 C CA . PHE A 1 86 ? -16.181 8.466 14.187 1.00 62.94 86 PHE A CA 1
ATOM 659 C C . PHE A 1 86 ? -15.990 8.621 15.696 1.00 62.94 86 PHE A C 1
ATOM 661 O O . PHE A 1 86 ? -16.253 7.682 16.440 1.00 62.94 86 PHE A O 1
ATOM 668 N N . LYS A 1 87 ? -15.612 9.808 16.176 1.00 62.84 87 LYS A N 1
ATOM 669 C CA . LYS A 1 87 ? -15.617 10.122 17.609 1.00 62.84 87 LYS A CA 1
ATOM 670 C C . LYS A 1 87 ? -17.039 10.187 18.188 1.00 62.84 87 LYS A C 1
ATOM 672 O O . LYS A 1 87 ? -17.208 10.189 19.402 1.00 62.84 87 LYS A O 1
ATOM 677 N N . SER A 1 88 ? -18.064 10.243 17.333 1.00 64.50 88 SER A N 1
ATOM 678 C CA . SER A 1 88 ? -19.467 10.143 17.731 1.00 64.50 88 SER A CA 1
ATOM 679 C C . SER A 1 88 ? -19.888 8.677 17.889 1.00 64.50 88 SER A C 1
ATOM 681 O O . SER A 1 88 ? -20.040 7.960 16.897 1.00 64.50 88 SER A O 1
ATOM 683 N N . ASP A 1 89 ? -20.166 8.242 19.123 1.00 64.19 89 ASP A N 1
ATOM 684 C CA . ASP A 1 89 ? -20.633 6.877 19.448 1.00 64.19 89 ASP A CA 1
ATOM 685 C C . ASP A 1 89 ? -21.843 6.429 18.607 1.00 64.19 89 ASP A C 1
ATOM 687 O O . ASP A 1 89 ? -21.995 5.256 18.249 1.00 64.19 89 ASP A O 1
ATOM 691 N N . ARG A 1 90 ? -22.711 7.377 18.229 1.00 68.88 90 ARG A N 1
ATOM 692 C CA . ARG A 1 90 ? -23.885 7.099 17.391 1.00 68.88 90 ARG A CA 1
ATOM 693 C C . ARG A 1 90 ? -23.509 6.739 15.953 1.00 68.88 90 ARG A C 1
ATOM 695 O O . ARG A 1 90 ? -24.198 5.915 15.353 1.00 68.88 90 ARG A O 1
ATOM 702 N N . ALA A 1 91 ? -22.447 7.323 15.399 1.00 68.38 91 ALA A N 1
ATOM 703 C CA . ALA A 1 91 ? -21.999 7.042 14.036 1.00 68.38 91 ALA A CA 1
ATOM 704 C C . ALA A 1 91 ? -21.398 5.632 13.932 1.00 68.38 91 ALA A C 1
ATOM 706 O O . ALA A 1 91 ? -21.798 4.859 13.059 1.00 68.38 91 ALA A O 1
ATOM 707 N N . ILE A 1 92 ? -20.533 5.256 14.882 1.00 74.50 92 ILE A N 1
ATOM 708 C CA . ILE A 1 92 ? -19.948 3.906 14.939 1.00 74.50 92 ILE A CA 1
ATOM 709 C C . ILE A 1 92 ? -21.024 2.841 15.179 1.00 74.50 92 ILE A C 1
ATOM 711 O O . ILE A 1 92 ? -21.028 1.812 14.505 1.00 74.50 92 ILE A O 1
ATOM 715 N N . SER A 1 93 ? -21.988 3.084 16.077 1.00 75.00 93 SER A N 1
ATOM 716 C CA . SER A 1 93 ? -23.067 2.117 16.331 1.00 75.00 93 SER A CA 1
ATOM 717 C C . SER A 1 93 ? -23.926 1.854 15.086 1.00 75.00 93 SER A C 1
ATOM 719 O O . SER A 1 93 ? -24.292 0.708 14.818 1.00 75.00 93 SER A O 1
ATOM 721 N N . ARG A 1 94 ? -24.227 2.890 14.288 1.00 79.62 94 ARG A N 1
ATOM 722 C CA . ARG A 1 94 ? -24.971 2.727 13.026 1.00 79.62 94 ARG A CA 1
ATOM 723 C C . ARG A 1 94 ? -24.146 1.985 11.979 1.00 79.62 94 ARG A C 1
ATOM 725 O O . ARG A 1 94 ? -24.686 1.072 11.363 1.00 79.62 94 ARG A O 1
ATOM 732 N N . LEU A 1 95 ? -22.860 2.314 11.838 1.00 81.12 95 LEU A N 1
ATOM 733 C CA . LEU A 1 95 ? -21.960 1.632 10.905 1.00 81.12 95 LEU A CA 1
ATOM 734 C C . LEU A 1 95 ? -21.824 0.136 11.228 1.00 81.12 95 LEU A C 1
ATOM 736 O O . LEU A 1 95 ? -21.944 -0.705 10.340 1.00 81.12 95 LEU A O 1
ATOM 740 N N . ASN A 1 96 ? -21.643 -0.209 12.505 1.00 85.19 96 ASN A N 1
ATOM 741 C CA . ASN A 1 96 ? -21.527 -1.604 12.930 1.00 85.19 96 ASN A CA 1
ATOM 742 C C . ASN A 1 96 ? -22.828 -2.383 12.698 1.00 85.19 96 ASN A C 1
ATOM 744 O O . ASN A 1 96 ? -22.784 -3.536 12.275 1.00 85.19 96 ASN A O 1
ATOM 748 N N . LYS A 1 97 ? -23.994 -1.757 12.905 1.00 85.75 97 LYS A N 1
ATOM 749 C CA . LYS A 1 97 ? -25.290 -2.384 12.604 1.00 85.75 97 LYS A CA 1
ATOM 750 C C . LYS A 1 97 ? -25.479 -2.631 11.109 1.00 85.75 97 LYS A C 1
ATOM 752 O O . LYS A 1 97 ? -25.945 -3.705 10.740 1.00 85.75 97 LYS A O 1
ATOM 757 N N . THR A 1 98 ? -25.107 -1.683 10.247 1.00 88.19 98 THR A N 1
ATOM 758 C CA . THR A 1 98 ? -25.220 -1.871 8.792 1.00 88.19 98 THR A CA 1
ATOM 759 C C . THR A 1 98 ? -24.239 -2.919 8.281 1.00 88.19 98 THR A C 1
ATOM 761 O O . THR A 1 98 ? -24.628 -3.771 7.489 1.00 88.19 98 THR A O 1
ATOM 764 N N . ALA A 1 99 ? -22.996 -2.914 8.774 1.00 85.50 99 ALA A N 1
ATOM 765 C CA . ALA A 1 99 ? -22.001 -3.927 8.427 1.00 85.50 99 ALA A CA 1
ATOM 766 C C . ALA A 1 99 ? -22.448 -5.329 8.876 1.00 85.50 99 ALA A C 1
ATOM 768 O O . ALA A 1 99 ? -22.399 -6.274 8.091 1.00 85.50 99 ALA A O 1
ATOM 769 N N . GLY A 1 100 ? -22.967 -5.450 10.103 1.00 85.94 100 GLY A N 1
ATOM 770 C CA . GLY A 1 100 ? -23.528 -6.698 10.617 1.00 85.94 100 GLY A CA 1
ATOM 771 C C . GLY A 1 100 ? -24.718 -7.197 9.793 1.00 85.94 100 GLY A C 1
ATOM 772 O O . GLY A 1 100 ? -24.778 -8.378 9.463 1.00 85.94 100 GLY A O 1
ATOM 773 N N . ALA A 1 101 ? -25.626 -6.304 9.386 1.00 90.12 101 ALA A N 1
ATOM 774 C CA . ALA A 1 101 ? -26.756 -6.657 8.527 1.00 90.12 101 ALA A CA 1
ATOM 775 C C . ALA A 1 101 ? -26.309 -7.129 7.134 1.00 90.12 101 ALA A C 1
ATOM 777 O O . ALA A 1 101 ? -26.853 -8.102 6.613 1.00 90.12 101 ALA A O 1
ATOM 778 N N . MET A 1 102 ? -25.291 -6.490 6.547 1.00 90.44 102 MET A N 1
ATOM 779 C CA . MET A 1 102 ? -24.714 -6.928 5.273 1.00 90.44 102 MET A CA 1
ATOM 780 C C . MET A 1 102 ? -24.061 -8.306 5.398 1.00 90.44 102 MET A C 1
ATOM 782 O O . MET A 1 102 ? -24.310 -9.165 4.557 1.00 90.44 102 MET A O 1
ATOM 786 N N . MET A 1 103 ? -23.284 -8.548 6.458 1.00 90.88 103 MET A N 1
ATOM 787 C CA . MET A 1 103 ? -22.658 -9.854 6.688 1.00 90.88 103 MET A CA 1
ATOM 788 C C . MET A 1 103 ? -23.687 -10.956 6.932 1.00 90.88 103 MET A C 1
ATOM 790 O O . MET A 1 103 ? -23.565 -12.030 6.352 1.00 90.88 103 MET A O 1
ATOM 794 N N . ALA A 1 104 ? -24.723 -10.686 7.728 1.00 89.31 104 ALA A N 1
ATOM 795 C CA . ALA A 1 104 ? -25.810 -11.635 7.953 1.00 89.31 104 ALA A CA 1
ATOM 796 C C . ALA A 1 104 ? -26.560 -11.950 6.650 1.00 89.31 104 ALA A C 1
ATOM 798 O O . ALA A 1 104 ? -26.836 -13.112 6.366 1.00 89.31 104 ALA A O 1
ATOM 799 N N . THR A 1 105 ? -26.829 -10.931 5.828 1.00 91.25 105 THR A N 1
ATOM 800 C CA . THR A 1 105 ? -27.454 -11.111 4.509 1.00 91.25 105 THR A CA 1
ATOM 801 C C . THR A 1 105 ? -26.575 -11.958 3.589 1.00 91.25 105 THR A C 1
ATOM 803 O O . THR A 1 105 ? -27.063 -12.908 2.986 1.00 91.25 105 THR A O 1
ATOM 806 N N . ALA A 1 106 ? -25.277 -11.659 3.504 1.00 89.62 106 ALA A N 1
ATOM 807 C CA . ALA A 1 106 ? -24.340 -12.416 2.677 1.00 89.62 106 ALA A CA 1
ATOM 808 C C . ALA A 1 106 ? -24.211 -13.875 3.143 1.00 89.62 106 ALA A C 1
ATOM 810 O O . ALA A 1 106 ? -24.282 -14.786 2.323 1.00 89.62 106 ALA A O 1
ATOM 811 N N . ALA A 1 107 ? -24.084 -14.105 4.453 1.00 89.94 107 ALA A N 1
ATOM 812 C CA . ALA A 1 107 ? -24.044 -15.447 5.027 1.00 89.94 107 ALA A CA 1
ATOM 813 C C . ALA A 1 107 ? -25.341 -16.219 4.747 1.00 89.94 107 ALA A C 1
ATOM 815 O O . ALA A 1 107 ? -25.287 -17.380 4.353 1.00 89.94 107 ALA A O 1
ATOM 816 N N . GLY A 1 108 ? -26.495 -15.560 4.880 1.00 91.62 108 GLY A N 1
ATOM 817 C CA . GLY A 1 108 ? -27.788 -16.135 4.526 1.00 91.62 108 GLY A CA 1
ATOM 818 C C . GLY A 1 108 ? -27.838 -16.556 3.061 1.00 91.62 108 GLY A C 1
ATOM 819 O O . GLY A 1 108 ? -28.162 -17.701 2.775 1.00 91.62 108 GLY A O 1
ATOM 820 N N . LEU A 1 109 ? -27.452 -15.676 2.134 1.00 92.44 109 LEU A N 1
ATOM 821 C CA . LEU A 1 109 ? -27.428 -15.991 0.702 1.00 92.44 109 LEU A CA 1
ATOM 822 C C . LEU A 1 109 ? -26.518 -17.178 0.373 1.00 92.44 109 LEU A C 1
ATOM 824 O O . LEU A 1 109 ? -26.912 -18.027 -0.416 1.00 92.44 109 LEU A O 1
ATOM 828 N N . VAL A 1 110 ? -25.338 -17.267 0.991 1.00 88.81 110 VAL A N 1
ATOM 829 C CA . VAL A 1 110 ? -24.419 -18.398 0.784 1.00 88.81 110 VAL A CA 1
ATOM 830 C C . VAL A 1 110 ? -25.016 -19.706 1.305 1.00 88.81 110 VAL A C 1
ATOM 832 O O . VAL A 1 110 ? -24.911 -20.724 0.631 1.00 88.81 110 VAL A O 1
ATOM 835 N N . VAL A 1 111 ? -25.676 -19.686 2.468 1.00 89.81 111 VAL A N 1
ATOM 836 C CA . VAL A 1 111 ? -26.368 -20.869 3.010 1.00 89.81 111 VAL A CA 1
ATOM 837 C C . VAL A 1 111 ? -27.571 -21.256 2.149 1.00 89.81 111 VAL A C 1
ATOM 839 O O . VAL A 1 111 ? -27.825 -22.436 1.979 1.00 89.81 111 VAL A O 1
ATOM 842 N N . PHE A 1 112 ? -28.294 -20.289 1.578 1.00 88.00 112 PHE A N 1
ATOM 843 C CA . PHE A 1 112 ? -29.416 -20.547 0.667 1.00 88.00 112 PHE A CA 1
ATOM 844 C C . PHE A 1 112 ? -28.984 -21.043 -0.724 1.00 88.00 112 PHE A C 1
ATOM 846 O O . PHE A 1 112 ? -29.808 -21.603 -1.443 1.00 88.00 112 PHE A O 1
ATOM 853 N N . GLN A 1 113 ? -27.736 -20.793 -1.135 1.00 7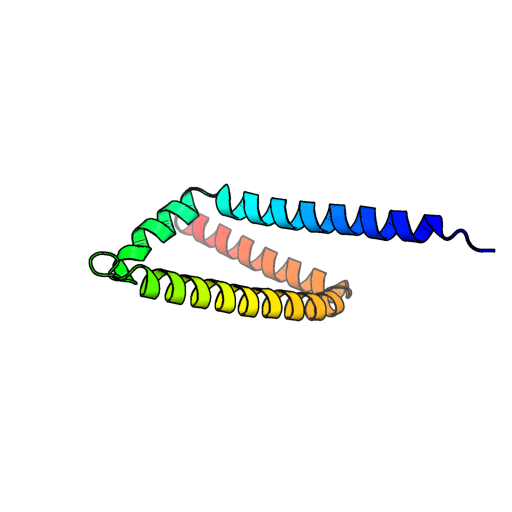5.56 113 GLN A N 1
ATOM 854 C CA . GLN A 1 113 ? -27.177 -21.251 -2.414 1.00 75.56 113 GLN A CA 1
ATOM 855 C C . GLN A 1 113 ? -26.528 -22.645 -2.343 1.00 75.56 113 GLN A C 1
ATOM 857 O O . GLN A 1 113 ? -26.148 -23.174 -3.389 1.00 75.56 113 GLN A O 1
ATOM 862 N N . HIS A 1 114 ? -26.406 -23.223 -1.145 1.00 49.59 114 HIS A N 1
ATOM 863 C CA . HIS A 1 114 ? -25.932 -24.585 -0.892 1.00 49.59 114 HIS A CA 1
ATOM 864 C C . HIS A 1 114 ? -27.086 -25.518 -0.521 1.00 49.59 114 HIS A C 1
ATOM 866 O O . HIS A 1 114 ? -26.964 -26.718 -0.856 1.00 49.59 114 HIS A O 1
#

Organism: NCBI:txid2714858